Protein AF-A0A0J7ZEQ0-F1 (afdb_monomer)

Secondary structure (DSSP, 8-state):
-HHHHHHHH---TTHHHHGGG-EEEEGGGPPTTPEEEEEEETTEEEEEEEEEE---EE--TT--SSSGGG---SS-EEEEEESSSSSSEEEEETT-EEEEE-GGGSPP-----

Foldseek 3Di:
DVPPLQVQLDPDPLVVVLVVQKDKDFQLPDDFQKWFFFWQDPVGTHGDSHIDTFDKDAQDCPDPQVVSVVDPDPAGKIFRDDCPPHVGTRIDHRGTMTIIRHRVRRDDPPPDD

Organism: Streptomyces viridochromogenes (NCBI:txid1938)

Structure (mmCIF, N/CA/C/O backbone):
data_AF-A0A0J7ZEQ0-F1
#
_entry.id   AF-A0A0J7ZEQ0-F1
#
loop_
_atom_site.group_PDB
_atom_site.id
_atom_site.type_symbol
_atom_site.label_atom_id
_atom_site.label_alt_id
_atom_site.label_comp_id
_atom_site.label_asym_id
_atom_site.label_entity_id
_atom_site.label_seq_id
_atom_site.pdbx_PDB_ins_code
_atom_site.Cartn_x
_atom_site.Cartn_y
_atom_site.Cartn_z
_atom_site.occupancy
_atom_site.B_iso_or_equiv
_atom_site.auth_seq_id
_atom_site.auth_comp_id
_atom_site.auth_asym_id
_atom_site.auth_atom_id
_atom_site.pdbx_PDB_model_num
ATOM 1 N N . MET A 1 1 ? -2.433 0.508 22.104 1.00 53.00 1 MET A N 1
ATOM 2 C CA . MET A 1 1 ? -1.232 0.149 21.316 1.00 53.00 1 MET A CA 1
ATOM 3 C C . MET A 1 1 ? -1.429 0.386 19.819 1.00 53.00 1 MET A C 1
ATOM 5 O O . MET A 1 1 ? -0.561 1.033 19.258 1.00 53.00 1 MET A O 1
ATOM 9 N N . LEU A 1 2 ? -2.545 -0.028 19.186 1.00 54.75 2 LEU A N 1
ATOM 10 C CA . LEU A 1 2 ? -2.885 0.426 17.817 1.00 54.75 2 LEU A CA 1
ATOM 11 C C . LEU A 1 2 ? -3.109 1.949 17.742 1.00 54.75 2 LEU A C 1
ATOM 13 O O . LEU A 1 2 ? -2.632 2.598 16.819 1.00 54.75 2 LEU A O 1
ATOM 17 N N . ASP A 1 3 ? -3.804 2.517 18.730 1.00 57.28 3 ASP A N 1
ATOM 18 C CA . ASP A 1 3 ? -4.260 3.913 18.666 1.00 57.28 3 ASP A CA 1
ATOM 19 C C . ASP A 1 3 ? -3.133 4.948 18.808 1.00 57.28 3 ASP A C 1
ATOM 21 O O . ASP A 1 3 ? -3.228 6.036 18.253 1.00 57.28 3 ASP A O 1
ATOM 25 N N . GLU A 1 4 ? -2.051 4.629 19.524 1.00 57.75 4 GLU A N 1
ATOM 26 C CA . GLU A 1 4 ? -1.005 5.611 19.852 1.00 57.75 4 GLU A CA 1
ATOM 27 C C . GLU A 1 4 ? -0.045 5.875 18.685 1.00 57.75 4 GLU A C 1
ATOM 29 O O . GLU A 1 4 ? 0.237 7.034 18.391 1.00 57.75 4 GLU A O 1
ATOM 34 N N . GLN A 1 5 ? 0.427 4.837 17.980 1.00 56.50 5 GLN A N 1
ATOM 35 C CA . GLN A 1 5 ? 1.317 5.031 16.823 1.00 56.50 5 GLN A CA 1
ATOM 36 C C . GLN A 1 5 ? 0.578 5.649 15.631 1.00 56.50 5 GLN A C 1
ATOM 38 O O . GLN A 1 5 ? 1.125 6.509 14.944 1.00 56.50 5 GLN A O 1
ATOM 43 N N . LEU A 1 6 ? -0.690 5.281 15.423 1.00 59.16 6 LEU A N 1
ATOM 44 C CA . LEU A 1 6 ? -1.497 5.855 14.350 1.00 59.16 6 LEU A CA 1
ATOM 45 C C . LEU A 1 6 ? -1.893 7.315 14.624 1.00 59.16 6 LEU A C 1
ATOM 47 O O . LEU A 1 6 ? -1.935 8.122 13.697 1.00 59.16 6 LEU A O 1
ATOM 51 N N . ALA A 1 7 ? -2.148 7.674 15.887 1.00 54.78 7 ALA A N 1
ATOM 52 C CA . ALA A 1 7 ? -2.421 9.056 16.287 1.00 54.78 7 ALA A CA 1
ATOM 53 C C . ALA A 1 7 ? -1.174 9.956 16.232 1.00 54.78 7 ALA A C 1
ATOM 55 O O . ALA A 1 7 ? -1.300 11.152 15.989 1.00 54.78 7 ALA A O 1
ATOM 56 N N . LEU A 1 8 ? 0.028 9.403 16.432 1.00 55.19 8 LEU A N 1
ATOM 57 C CA . LEU A 1 8 ? 1.290 10.136 16.261 1.00 55.19 8 LEU A CA 1
ATOM 58 C C . LEU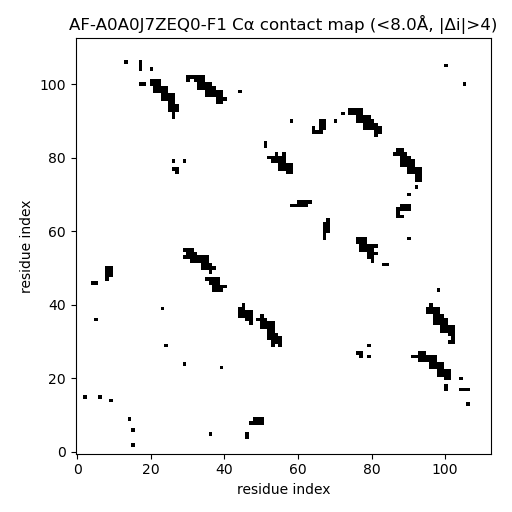 A 1 8 ? 1.609 10.413 14.785 1.00 55.19 8 LEU A C 1
ATOM 60 O O . LEU A 1 8 ? 2.142 11.474 14.464 1.00 55.19 8 LEU A O 1
ATOM 64 N N . ASN A 1 9 ? 1.254 9.480 13.900 1.00 54.50 9 ASN A N 1
ATOM 65 C CA . ASN A 1 9 ? 1.590 9.523 12.474 1.00 54.50 9 ASN A CA 1
ATOM 66 C C . ASN A 1 9 ? 0.479 10.110 11.586 1.00 54.50 9 ASN A C 1
ATOM 68 O O . ASN A 1 9 ? 0.633 10.198 10.371 1.00 54.50 9 ASN A O 1
ATOM 72 N N . SER A 1 10 ? -0.657 10.526 12.153 1.00 55.38 10 SER A N 1
ATOM 73 C CA . SER A 1 10 ? -1.741 11.125 11.374 1.00 55.38 10 SER A CA 1
ATOM 74 C C . SER A 1 10 ? -2.262 12.411 12.006 1.00 55.38 10 SER A C 1
ATOM 76 O O . SER A 1 10 ? -2.690 12.451 13.155 1.00 55.38 10 SER A O 1
ATOM 78 N N . ALA A 1 11 ? -2.267 13.482 11.215 1.00 58.44 11 ALA A N 1
ATOM 79 C CA . ALA A 1 11 ? -2.982 14.712 11.546 1.00 58.44 11 ALA A CA 1
ATOM 80 C C . ALA A 1 11 ? -4.465 14.656 11.119 1.00 58.44 11 ALA A C 1
ATOM 82 O O . ALA A 1 11 ? -5.158 15.667 11.218 1.00 58.44 11 ALA A O 1
ATOM 83 N N . ASP A 1 12 ? -4.952 13.514 10.604 1.00 62.84 12 ASP A N 1
ATOM 84 C CA . ASP A 1 12 ? -6.326 13.380 10.106 1.00 62.84 12 ASP A CA 1
ATOM 85 C C . ASP A 1 12 ? -7.277 12.958 11.243 1.00 62.84 12 ASP A C 1
ATOM 87 O O . ASP A 1 12 ? -7.268 11.792 11.654 1.00 62.84 12 ASP A O 1
ATOM 91 N N . PRO A 1 13 ? -8.147 13.860 11.736 1.00 62.66 13 PRO A N 1
ATOM 92 C CA . PRO A 1 13 ? -9.093 13.545 12.806 1.00 62.66 13 PRO A CA 1
ATOM 93 C C . PRO A 1 13 ? -10.107 12.458 12.415 1.00 62.66 13 PRO A C 1
ATOM 95 O O . PRO A 1 13 ? -10.725 11.853 13.290 1.00 62.66 13 PRO A O 1
ATOM 98 N N . ASN A 1 14 ? -10.271 12.162 11.121 1.00 65.38 14 ASN A N 1
ATOM 99 C CA . ASN A 1 14 ? -11.171 11.110 10.651 1.00 65.38 14 ASN A CA 1
ATOM 100 C C . ASN A 1 14 ? -10.559 9.711 10.753 1.00 65.38 14 ASN A C 1
ATOM 102 O O . ASN A 1 14 ? -11.283 8.722 10.622 1.00 65.38 14 ASN A O 1
ATOM 106 N N . LEU A 1 15 ? -9.251 9.594 11.003 1.00 70.56 15 LEU A N 1
ATOM 107 C CA . LEU A 1 15 ? -8.603 8.289 11.068 1.00 70.56 15 LEU A CA 1
ATOM 108 C C . LEU A 1 15 ? -9.103 7.461 12.256 1.00 70.56 15 LEU A C 1
ATOM 110 O O . LEU A 1 15 ? -9.381 6.273 12.106 1.00 70.56 15 LEU A O 1
ATOM 114 N N . ALA A 1 16 ? -9.314 8.102 13.408 1.00 71.62 16 ALA A N 1
ATOM 115 C CA . ALA A 1 16 ? -9.869 7.452 14.593 1.00 71.62 16 ALA A CA 1
ATOM 116 C C . ALA A 1 16 ? -11.279 6.878 14.352 1.00 71.62 16 ALA A C 1
ATOM 118 O O . ALA A 1 16 ? -11.620 5.826 14.887 1.00 71.62 16 ALA A O 1
ATOM 119 N N . LEU A 1 17 ? -12.088 7.536 13.512 1.00 71.25 17 LEU A N 1
ATOM 120 C CA . LEU A 1 17 ? -13.426 7.066 13.131 1.00 71.25 17 LEU A CA 1
ATOM 121 C C . LEU A 1 17 ? -13.381 5.923 12.107 1.00 71.25 17 LEU A C 1
ATOM 123 O O . LEU A 1 17 ? -14.268 5.075 12.087 1.00 71.25 17 LEU A O 1
ATOM 127 N N . ALA A 1 18 ? -12.352 5.901 11.264 1.00 75.44 18 ALA A N 1
ATOM 128 C CA . ALA A 1 18 ? -12.150 4.910 10.213 1.00 75.44 18 ALA A CA 1
ATOM 129 C C . ALA A 1 18 ? -11.527 3.598 10.743 1.00 75.44 18 ALA A C 1
ATOM 131 O O . ALA A 1 18 ? -11.778 2.518 10.206 1.00 75.44 18 ALA A O 1
ATOM 132 N N . LEU A 1 19 ? -10.749 3.680 11.825 1.00 80.12 19 LEU A N 1
ATOM 133 C CA . LEU A 1 19 ? -10.002 2.576 12.435 1.00 80.12 19 LEU A CA 1
ATOM 134 C C . LEU A 1 19 ? -10.820 1.316 12.787 1.00 80.12 19 LEU A C 1
ATOM 136 O O . LEU A 1 19 ? -10.345 0.217 12.503 1.00 80.12 19 LEU A O 1
ATOM 140 N N . PRO A 1 20 ? -12.044 1.405 13.343 1.00 86.44 20 PRO A N 1
ATOM 141 C CA . PRO A 1 20 ? -12.875 0.226 13.614 1.00 86.44 20 PRO A CA 1
ATOM 142 C C . PRO A 1 20 ? -13.251 -0.580 12.363 1.00 86.44 20 PRO A C 1
ATOM 144 O O . PRO A 1 20 ? -13.709 -1.718 12.466 1.00 86.44 20 PRO A O 1
ATOM 147 N N . HIS A 1 21 ? -13.090 0.006 11.176 1.00 88.25 21 HIS A N 1
ATOM 148 C CA . HIS A 1 21 ? -13.322 -0.651 9.895 1.00 88.25 21 HIS A CA 1
ATOM 149 C C . HIS A 1 21 ? -12.042 -1.199 9.260 1.00 88.25 21 HIS A C 1
ATOM 151 O O . HIS A 1 21 ? -12.121 -1.772 8.168 1.00 88.25 21 HIS A O 1
ATOM 157 N N . ALA A 1 22 ? -10.895 -1.046 9.930 1.00 92.00 22 ALA A N 1
ATOM 158 C CA . ALA A 1 22 ? -9.624 -1.536 9.439 1.00 92.00 22 ALA A CA 1
ATOM 159 C C . ALA A 1 22 ? -9.624 -3.065 9.313 1.00 92.00 22 ALA A C 1
ATOM 161 O O . ALA A 1 22 ? -10.186 -3.790 10.139 1.00 92.00 22 ALA A O 1
ATOM 162 N N . ARG A 1 23 ? -8.979 -3.565 8.261 1.00 94.69 23 ARG A N 1
ATOM 163 C CA . ARG A 1 23 ? -8.800 -4.995 8.004 1.00 94.69 23 ARG A CA 1
ATOM 164 C C . ARG A 1 23 ? -7.480 -5.245 7.297 1.00 94.69 23 ARG A C 1
ATOM 166 O O . ARG A 1 23 ? -6.953 -4.361 6.631 1.00 94.69 23 ARG A O 1
ATOM 173 N N . VAL A 1 24 ? -6.987 -6.471 7.402 1.00 96.56 24 VAL A N 1
ATOM 174 C CA . VAL A 1 24 ? -5.856 -6.927 6.591 1.00 96.56 24 VAL A CA 1
ATOM 175 C C . VAL A 1 24 ? -6.372 -7.369 5.222 1.00 96.56 24 VAL A C 1
ATOM 177 O O . VAL A 1 24 ? -7.362 -8.099 5.148 1.00 96.56 24 VAL A O 1
ATOM 180 N N . ALA A 1 25 ? -5.706 -6.935 4.158 1.00 97.38 25 ALA A N 1
ATOM 181 C CA . ALA A 1 25 ? -5.945 -7.352 2.779 1.00 97.38 25 ALA A CA 1
ATOM 182 C C . ALA A 1 25 ? -4.615 -7.713 2.103 1.00 97.38 25 ALA A C 1
ATOM 184 O O . ALA A 1 25 ? -3.557 -7.278 2.561 1.00 97.38 25 ALA A O 1
ATOM 185 N N . ARG A 1 26 ? -4.660 -8.520 1.036 1.00 97.31 26 ARG A N 1
ATOM 186 C CA . ARG A 1 26 ? -3.501 -8.677 0.147 1.00 97.31 26 ARG A CA 1
ATOM 187 C C . ARG A 1 26 ? -3.369 -7.445 -0.738 1.00 97.31 26 ARG A C 1
ATOM 189 O O . ARG A 1 26 ? -4.389 -6.847 -1.073 1.00 97.31 26 ARG A O 1
ATOM 196 N N . ALA A 1 27 ? -2.156 -7.129 -1.177 1.00 97.12 27 ALA A N 1
ATOM 197 C CA . ALA A 1 27 ? -1.901 -6.020 -2.091 1.00 97.12 27 ALA A CA 1
ATOM 198 C C . ALA A 1 27 ? -2.752 -6.114 -3.370 1.00 97.12 27 ALA A C 1
ATOM 200 O O . ALA A 1 27 ? -3.341 -5.126 -3.793 1.00 97.12 27 ALA A O 1
ATOM 201 N N . SER A 1 28 ? -2.909 -7.318 -3.929 1.00 96.44 28 SER A N 1
ATOM 202 C CA . SER A 1 28 ? -3.762 -7.576 -5.104 1.00 96.44 28 SER A CA 1
ATOM 203 C C . SER A 1 28 ? -5.263 -7.344 -4.893 1.00 96.44 28 SER A C 1
ATOM 205 O O . SER A 1 28 ? -5.989 -7.168 -5.869 1.00 96.44 28 SER A O 1
ATOM 207 N N . ASP A 1 29 ? -5.744 -7.340 -3.646 1.00 97.12 29 ASP A N 1
ATOM 208 C CA . ASP A 1 29 ? -7.160 -7.127 -3.328 1.00 97.12 29 ASP A CA 1
ATOM 209 C C . ASP A 1 29 ? -7.471 -5.659 -2.968 1.00 97.12 29 ASP A C 1
ATOM 211 O O . ASP A 1 29 ? -8.621 -5.338 -2.650 1.00 97.12 29 ASP A O 1
ATOM 215 N N . ILE A 1 30 ? -6.463 -4.779 -2.955 1.00 97.19 30 ILE A N 1
ATOM 216 C CA . ILE A 1 30 ? -6.635 -3.362 -2.623 1.00 97.19 30 ILE A CA 1
ATOM 217 C C . ILE A 1 30 ? -7.352 -2.656 -3.766 1.00 97.19 30 ILE A C 1
ATOM 219 O O . ILE A 1 30 ? -6.976 -2.779 -4.932 1.00 97.19 30 ILE A O 1
ATOM 223 N N . ALA A 1 31 ? -8.393 -1.906 -3.416 1.00 96.06 31 ALA A N 1
ATOM 224 C CA . ALA A 1 31 ? -9.169 -1.128 -4.364 1.00 96.06 31 ALA A CA 1
ATOM 225 C C . ALA A 1 31 ? -8.745 0.345 -4.362 1.00 96.06 31 ALA A C 1
ATOM 227 O O . ALA A 1 31 ? -8.218 0.866 -3.377 1.00 96.06 31 ALA A O 1
ATOM 228 N N . ASP A 1 32 ? -9.042 1.028 -5.468 1.00 95.12 32 ASP A N 1
ATOM 229 C CA . ASP A 1 32 ? -8.966 2.486 -5.544 1.00 95.12 32 ASP A CA 1
ATOM 230 C C . ASP A 1 32 ? -9.757 3.136 -4.394 1.00 95.12 32 ASP A C 1
ATOM 232 O O . ASP A 1 32 ? -10.894 2.749 -4.100 1.00 95.12 32 ASP A O 1
ATOM 236 N N . GLY A 1 33 ? -9.131 4.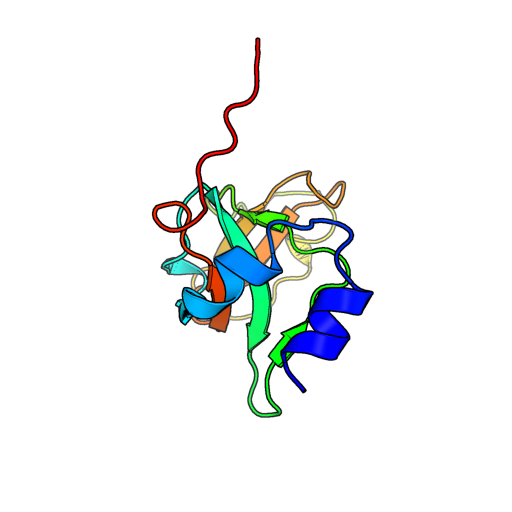098 -3.714 1.00 93.44 33 GLY A N 1
ATOM 237 C CA . GLY A 1 33 ? -9.720 4.813 -2.584 1.00 93.44 33 GLY A CA 1
ATOM 238 C C . GLY A 1 33 ? -9.522 4.161 -1.209 1.00 93.44 33 GLY A C 1
ATOM 239 O O . GLY A 1 33 ? -9.843 4.791 -0.192 1.00 93.44 33 GLY A O 1
ATOM 240 N N . ASP A 1 34 ? -9.018 2.924 -1.134 1.00 95.00 34 ASP A N 1
ATOM 241 C CA . ASP A 1 34 ? -8.696 2.290 0.148 1.00 95.00 34 ASP A CA 1
ATOM 242 C C . ASP A 1 34 ? -7.578 3.074 0.850 1.00 95.00 34 ASP A C 1
ATOM 244 O O . ASP A 1 34 ? -6.619 3.525 0.228 1.00 95.00 34 ASP A O 1
ATOM 248 N N . LEU A 1 35 ? -7.695 3.256 2.167 1.00 93.25 35 LEU A N 1
ATOM 249 C CA . LEU A 1 35 ? -6.681 3.957 2.954 1.00 93.25 35 LEU A CA 1
ATOM 250 C C . LEU A 1 35 ? -5.679 2.957 3.526 1.00 93.25 35 LEU A C 1
ATOM 252 O O . LEU A 1 35 ? -6.065 2.098 4.318 1.00 93.25 35 LEU A O 1
ATOM 256 N N . LEU A 1 36 ? -4.406 3.101 3.178 1.00 94.00 36 LEU A N 1
ATOM 257 C CA . LEU A 1 36 ? -3.311 2.244 3.620 1.00 94.00 36 LEU A CA 1
ATOM 258 C C . LEU A 1 36 ? -2.720 2.773 4.922 1.00 94.00 36 LEU A C 1
ATOM 260 O O . LEU A 1 36 ? -2.371 3.948 5.029 1.00 94.00 36 LEU A O 1
ATOM 264 N N . LEU A 1 37 ? -2.622 1.895 5.921 1.00 92.62 37 LEU A N 1
ATOM 265 C CA . LEU A 1 37 ? -2.169 2.246 7.267 1.00 92.62 37 LEU A CA 1
ATOM 266 C C . LEU A 1 37 ? -0.805 1.645 7.606 1.00 92.62 37 LEU A C 1
ATOM 268 O O . LEU A 1 37 ? -0.007 2.292 8.282 1.00 92.62 37 LEU A O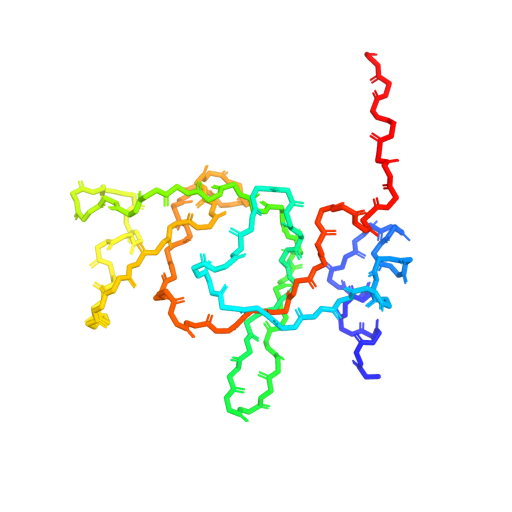 1
ATOM 272 N N . ALA A 1 38 ? -0.568 0.397 7.200 1.00 93.62 38 ALA A N 1
ATOM 273 C CA . ALA A 1 38 ? 0.624 -0.355 7.573 1.00 93.62 38 ALA A CA 1
ATOM 274 C C . ALA A 1 38 ? 0.884 -1.528 6.630 1.00 93.62 38 ALA A C 1
ATOM 276 O O . ALA A 1 38 ? -0.065 -2.128 6.116 1.00 93.62 38 ALA A O 1
ATOM 277 N N . ALA A 1 39 ? 2.146 -1.929 6.525 1.00 95.44 39 ALA A N 1
ATOM 278 C CA . ALA A 1 39 ? 2.529 -3.264 6.079 1.00 95.44 39 ALA A CA 1
ATOM 279 C C . ALA A 1 39 ? 2.332 -4.271 7.219 1.00 95.44 39 ALA A C 1
ATOM 281 O O . ALA A 1 39 ? 2.497 -3.924 8.386 1.00 95.44 39 ALA A O 1
ATOM 282 N N . VAL A 1 40 ? 1.975 -5.519 6.916 1.00 96.00 40 VAL A N 1
ATOM 283 C CA . VAL A 1 40 ? 1.760 -6.569 7.924 1.00 96.00 40 VAL A CA 1
ATOM 284 C C . VAL A 1 40 ? 2.669 -7.758 7.632 1.00 96.00 40 VAL A C 1
ATOM 286 O O . VAL A 1 40 ? 2.430 -8.517 6.694 1.00 96.00 40 VAL A O 1
ATOM 289 N N . GLY A 1 41 ? 3.689 -7.930 8.471 1.00 91.62 41 GLY A N 1
ATOM 290 C CA . GLY A 1 41 ? 4.640 -9.041 8.427 1.00 91.62 41 GLY A CA 1
ATOM 291 C C . GLY A 1 41 ? 4.459 -10.035 9.578 1.00 91.62 41 GLY A C 1
ATOM 292 O O . GLY A 1 41 ? 3.491 -9.972 10.338 1.00 91.62 41 GLY A O 1
ATOM 293 N N . GLU A 1 42 ? 5.412 -10.961 9.718 1.00 89.31 42 GLU A N 1
ATOM 294 C CA . GLU A 1 42 ? 5.412 -11.974 10.789 1.00 89.31 42 GLU A CA 1
ATOM 295 C C . GLU A 1 42 ? 5.516 -11.351 12.190 1.00 89.31 42 GLU A C 1
ATOM 297 O O . GLU A 1 42 ? 4.854 -11.809 13.122 1.00 89.31 42 GLU A O 1
ATOM 302 N N . ASP A 1 43 ? 6.282 -10.264 12.315 1.00 89.50 43 ASP A N 1
ATOM 303 C CA . ASP A 1 43 ? 6.514 -9.546 13.574 1.00 89.50 43 ASP A CA 1
ATOM 304 C C . ASP A 1 43 ? 5.387 -8.558 13.938 1.00 89.50 43 ASP A C 1
ATOM 306 O O . ASP A 1 43 ? 5.422 -7.924 14.994 1.00 89.50 43 ASP A O 1
ATOM 310 N N . GLY A 1 44 ? 4.364 -8.434 13.084 1.00 88.31 44 GLY A N 1
ATOM 311 C CA . GLY A 1 44 ? 3.227 -7.534 13.274 1.00 88.31 44 GLY A CA 1
ATOM 312 C C . GLY A 1 44 ? 3.112 -6.455 12.196 1.00 88.31 44 GLY A C 1
ATOM 313 O O . GLY A 1 44 ? 3.555 -6.634 11.063 1.00 88.31 44 GLY A O 1
ATOM 314 N N . ALA A 1 45 ? 2.441 -5.353 12.542 1.00 91.19 45 ALA A N 1
ATOM 315 C CA . ALA A 1 45 ? 2.178 -4.248 11.623 1.00 91.19 45 ALA A CA 1
ATOM 316 C C . ALA A 1 45 ? 3.270 -3.170 11.717 1.00 91.19 45 ALA A C 1
ATOM 318 O O . ALA A 1 45 ? 3.535 -2.668 12.810 1.00 91.19 45 ALA A O 1
ATOM 319 N N . ASP A 1 46 ? 3.851 -2.801 10.575 1.00 91.25 46 ASP A N 1
ATOM 320 C CA . ASP A 1 46 ? 4.767 -1.669 10.416 1.00 91.25 46 ASP A CA 1
ATOM 321 C C . ASP A 1 46 ? 4.005 -0.481 9.819 1.00 91.25 46 ASP A C 1
ATOM 323 O O . ASP A 1 46 ? 3.622 -0.480 8.644 1.00 91.25 46 ASP A O 1
ATOM 327 N N . TYR A 1 47 ? 3.688 0.491 10.672 1.00 87.94 47 TYR A N 1
ATOM 328 C CA . TYR A 1 47 ? 2.814 1.606 10.327 1.00 87.94 47 TYR A CA 1
ATOM 329 C C . TYR A 1 47 ? 3.522 2.634 9.456 1.00 87.94 47 TYR A C 1
ATOM 331 O O . TYR A 1 47 ? 4.605 3.118 9.784 1.00 87.94 47 TYR A O 1
ATOM 339 N N . PHE A 1 48 ? 2.850 3.055 8.388 1.00 87.56 48 PHE A N 1
ATOM 340 C CA . PHE A 1 48 ? 3.362 4.123 7.547 1.00 87.56 48 PHE A CA 1
ATOM 341 C C . PHE A 1 48 ? 3.384 5.447 8.318 1.00 87.56 48 PHE A C 1
ATOM 343 O O . PHE A 1 48 ? 2.459 5.779 9.063 1.00 87.56 48 PHE A O 1
ATOM 350 N N . ASN A 1 49 ? 4.441 6.233 8.099 1.00 81.88 49 ASN A N 1
ATOM 351 C CA . ASN A 1 49 ? 4.590 7.560 8.708 1.00 81.88 49 ASN A CA 1
ATOM 352 C C . ASN A 1 49 ? 3.466 8.523 8.306 1.00 81.88 49 ASN A C 1
ATOM 354 O O . ASN A 1 49 ? 3.179 9.463 9.038 1.00 81.88 49 ASN A O 1
ATOM 358 N N . ALA A 1 50 ? 2.863 8.301 7.140 1.00 83.25 50 ALA A N 1
ATOM 359 C CA . ALA A 1 50 ? 1.674 8.993 6.680 1.00 83.25 50 ALA A CA 1
ATOM 360 C C . ALA A 1 50 ? 0.764 7.967 5.990 1.00 83.25 50 ALA A C 1
ATOM 362 O O . ALA A 1 50 ? 1.159 7.420 4.958 1.00 83.25 50 ALA A O 1
ATOM 363 N N . PRO A 1 51 ? -0.430 7.685 6.537 1.00 87.69 51 PRO A N 1
ATOM 364 C CA . PRO A 1 51 ? -1.440 6.916 5.825 1.00 87.69 51 PRO A CA 1
ATOM 365 C C . PRO A 1 51 ? -1.801 7.589 4.499 1.00 87.69 51 PRO A C 1
ATOM 367 O O . PRO A 1 51 ? -1.959 8.811 4.452 1.00 87.69 51 PRO A O 1
ATOM 370 N N . TYR A 1 52 ? -1.976 6.806 3.440 1.00 89.88 52 TYR A N 1
ATOM 371 C CA . TYR A 1 52 ? -2.239 7.325 2.096 1.00 89.88 52 TYR A CA 1
ATOM 372 C C . TYR A 1 52 ? -3.339 6.535 1.399 1.00 89.88 52 TYR A C 1
ATOM 374 O O . TYR A 1 52 ? -3.669 5.414 1.782 1.00 89.88 52 TYR A O 1
ATOM 382 N N . THR A 1 53 ? -3.964 7.169 0.413 1.00 92.38 53 THR A N 1
ATOM 383 C CA . THR A 1 53 ? -5.051 6.558 -0.354 1.00 92.38 53 THR A CA 1
ATOM 384 C C . THR A 1 53 ? -4.451 5.801 -1.530 1.00 92.38 53 THR A C 1
ATOM 386 O O . THR A 1 53 ? -3.607 6.347 -2.236 1.00 92.38 53 THR A O 1
ATOM 389 N N . ALA A 1 54 ? -4.857 4.550 -1.723 1.00 95.38 54 ALA A N 1
ATOM 390 C CA . ALA A 1 54 ? -4.410 3.761 -2.857 1.00 95.38 54 ALA A CA 1
ATOM 391 C C . ALA A 1 54 ? -5.094 4.199 -4.150 1.00 95.38 54 ALA A C 1
ATOM 393 O O . ALA A 1 54 ? -6.304 4.433 -4.189 1.00 95.38 54 ALA A O 1
ATOM 394 N N . HIS A 1 55 ? -4.298 4.190 -5.211 1.00 95.69 55 HIS A N 1
ATOM 395 C CA . HIS A 1 55 ? -4.708 4.313 -6.601 1.00 95.69 55 HIS A CA 1
ATOM 396 C C . HIS A 1 55 ? -4.002 3.200 -7.390 1.00 95.69 55 HIS A C 1
ATOM 398 O O . HIS A 1 55 ? -2.948 3.444 -7.982 1.00 95.69 55 HIS A O 1
ATOM 404 N N . PRO A 1 56 ? -4.510 1.949 -7.321 1.00 95.38 56 PRO A N 1
ATOM 405 C CA . PRO A 1 56 ? -3.797 0.801 -7.856 1.00 95.38 56 PRO A CA 1
ATOM 406 C C . PRO A 1 56 ? -3.647 0.840 -9.379 1.00 95.38 56 PRO A C 1
ATOM 408 O O . PRO A 1 56 ? -4.615 1.042 -10.114 1.00 95.38 56 PRO A O 1
ATOM 411 N N . GLU A 1 57 ? -2.442 0.551 -9.857 1.00 93.38 57 GLU A N 1
ATOM 412 C CA . GLU A 1 57 ? -2.083 0.472 -11.270 1.00 93.38 57 GLU A CA 1
ATOM 413 C C . GLU A 1 57 ? -1.310 -0.829 -11.566 1.00 93.38 57 GLU A C 1
ATOM 415 O O . GLU A 1 57 ? -0.614 -1.369 -10.694 1.00 93.38 57 GLU A O 1
ATOM 420 N N . PRO A 1 58 ? -1.381 -1.354 -12.805 1.00 91.50 58 PRO A N 1
ATOM 421 C CA . PRO A 1 58 ? -0.546 -2.476 -13.213 1.00 91.50 58 PRO A CA 1
ATOM 422 C C . PRO A 1 58 ? 0.945 -2.143 -13.099 1.00 91.50 58 PRO A C 1
ATOM 424 O O . PRO A 1 58 ? 1.399 -1.084 -13.538 1.00 91.50 58 PRO A O 1
ATOM 427 N N . PHE A 1 59 ? 1.733 -3.083 -12.583 1.00 92.81 59 PHE A N 1
ATOM 428 C CA . PHE A 1 59 ? 3.181 -2.928 -12.532 1.00 92.81 59 PHE A CA 1
ATOM 429 C C . PHE A 1 59 ? 3.802 -2.922 -13.935 1.00 92.81 59 PHE A C 1
ATOM 431 O O . PHE A 1 59 ? 3.577 -3.825 -14.744 1.00 92.81 59 PHE A O 1
ATOM 438 N N . ASN A 1 60 ? 4.639 -1.918 -14.207 1.00 90.25 60 ASN A N 1
ATOM 439 C CA . ASN A 1 60 ? 5.444 -1.842 -15.420 1.00 90.25 60 ASN A CA 1
ATOM 440 C C . ASN A 1 60 ? 6.929 -2.080 -15.083 1.00 90.25 60 ASN A C 1
ATOM 442 O O . ASN A 1 60 ? 7.569 -1.181 -14.529 1.00 90.25 60 ASN A O 1
ATOM 446 N N . PRO A 1 61 ? 7.516 -3.230 -15.465 1.00 86.31 61 PRO A N 1
ATOM 447 C CA . PRO A 1 61 ? 8.919 -3.533 -15.178 1.00 86.31 61 PRO A CA 1
ATOM 448 C C . PRO A 1 61 ? 9.907 -2.634 -15.937 1.00 86.31 61 PRO A C 1
ATOM 450 O O . PRO A 1 61 ? 11.081 -2.584 -15.585 1.00 86.31 61 PRO A O 1
ATOM 453 N N . SER A 1 62 ? 9.460 -1.919 -16.974 1.00 90.00 62 SER A N 1
ATOM 454 C CA . SER A 1 62 ? 10.265 -0.925 -17.697 1.00 90.00 62 SER A CA 1
ATOM 455 C C . SER A 1 62 ? 10.144 0.489 -17.114 1.00 90.00 62 SER A C 1
ATOM 457 O O . SER A 1 62 ? 10.649 1.433 -17.713 1.00 90.00 62 SER A O 1
ATOM 459 N N . CYS A 1 63 ? 9.457 0.667 -15.982 1.00 90.31 63 CYS A N 1
ATOM 460 C CA . CYS A 1 63 ? 9.365 1.959 -15.310 1.00 90.31 63 CYS A CA 1
ATOM 461 C C . CYS A 1 63 ? 10.719 2.372 -14.707 1.00 90.31 63 CYS A C 1
ATOM 463 O O . CYS A 1 63 ? 11.332 1.626 -13.944 1.00 90.31 63 CYS A O 1
ATOM 465 N N . GLU A 1 64 ? 11.153 3.597 -15.002 1.00 90.81 64 GLU A N 1
ATOM 466 C CA . GLU A 1 64 ? 12.448 4.146 -14.578 1.00 90.81 64 GLU A CA 1
ATOM 467 C C . GLU A 1 64 ? 12.339 5.063 -13.346 1.00 90.81 64 GLU A C 1
ATOM 469 O O . GLU A 1 64 ? 13.226 5.871 -13.087 1.00 90.81 64 GLU A O 1
ATOM 474 N N . CYS A 1 65 ? 11.271 4.939 -12.545 1.00 90.81 65 CYS A N 1
ATOM 475 C CA . CYS A 1 65 ? 11.066 5.769 -11.347 1.00 90.81 65 CYS A CA 1
ATOM 476 C C . CYS A 1 65 ? 12.100 5.528 -10.227 1.00 90.81 65 CYS A C 1
ATOM 478 O O . CYS A 1 65 ? 12.086 6.223 -9.215 1.00 90.81 65 CYS A O 1
ATOM 480 N N . GLY A 1 66 ? 12.977 4.530 -10.383 1.00 88.81 66 GLY A N 1
ATOM 481 C CA . GLY A 1 66 ? 14.016 4.165 -9.417 1.00 88.81 66 GLY A CA 1
ATOM 482 C C . GLY A 1 66 ? 13.576 3.178 -8.331 1.00 88.81 66 GLY A C 1
ATOM 483 O O . GLY A 1 66 ? 14.439 2.658 -7.632 1.00 88.81 66 GLY A O 1
ATOM 484 N N . VAL A 1 67 ? 12.274 2.880 -8.211 1.00 90.19 67 VAL A N 1
ATOM 485 C CA . VAL A 1 67 ? 11.732 1.910 -7.235 1.00 90.19 67 VAL A CA 1
ATOM 486 C C . VAL A 1 67 ? 11.289 0.615 -7.909 1.00 90.19 67 VAL A C 1
ATOM 488 O O . VAL A 1 67 ? 11.639 -0.466 -7.445 1.00 90.19 67 VAL A O 1
ATOM 491 N N . CYS A 1 68 ? 10.592 0.695 -9.047 1.00 88.81 68 CYS A N 1
ATOM 492 C CA . CYS A 1 68 ? 10.129 -0.494 -9.772 1.00 88.81 68 CYS A CA 1
ATOM 493 C C . CYS A 1 68 ? 11.274 -1.442 -10.166 1.00 88.81 68 CYS A C 1
ATOM 495 O O . CYS A 1 68 ? 11.088 -2.655 -10.186 1.00 88.81 68 CYS A O 1
ATOM 497 N N . CYS A 1 69 ? 12.475 -0.912 -10.415 1.00 86.19 69 CYS A N 1
ATOM 498 C CA . CYS A 1 69 ? 13.663 -1.710 -10.720 1.00 86.19 69 CYS A CA 1
ATOM 499 C C . CYS A 1 69 ? 14.25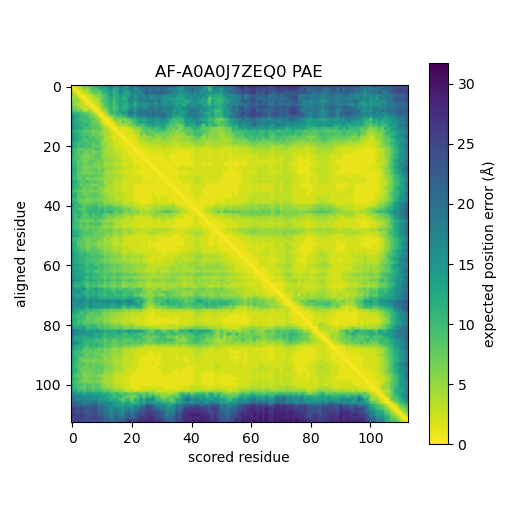5 -2.456 -9.508 1.00 86.19 69 CYS A C 1
ATOM 501 O O . CYS A 1 69 ? 15.102 -3.327 -9.695 1.00 86.19 69 CYS A O 1
ATOM 503 N N . LEU A 1 70 ? 13.834 -2.126 -8.281 1.00 86.12 70 LEU A N 1
ATOM 504 C CA . LEU A 1 70 ? 14.295 -2.768 -7.045 1.00 86.12 70 LEU A CA 1
ATOM 505 C C . LEU A 1 70 ? 13.482 -4.019 -6.690 1.00 86.12 70 LEU A C 1
ATOM 507 O O . LEU A 1 70 ? 13.900 -4.802 -5.834 1.00 86.12 70 LEU A O 1
ATOM 511 N N . ILE A 1 71 ? 12.335 -4.228 -7.341 1.00 88.19 71 ILE A N 1
ATOM 512 C CA . ILE A 1 71 ? 11.498 -5.400 -7.106 1.00 88.19 71 ILE A CA 1
ATOM 513 C C . ILE A 1 71 ? 12.175 -6.642 -7.684 1.00 88.19 71 ILE A C 1
ATOM 515 O O . ILE A 1 71 ? 12.332 -6.798 -8.893 1.00 88.19 71 ILE A O 1
ATOM 519 N N . THR A 1 72 ? 12.575 -7.536 -6.785 1.00 81.81 72 THR A N 1
ATOM 520 C CA . THR A 1 72 ? 13.242 -8.810 -7.106 1.00 81.81 72 THR A CA 1
ATOM 521 C C . THR A 1 72 ? 12.410 -10.029 -6.719 1.00 81.81 72 THR A C 1
ATOM 523 O O . THR A 1 72 ? 12.783 -11.157 -7.047 1.00 81.81 72 THR A O 1
ATOM 526 N N . ALA A 1 73 ? 11.287 -9.815 -6.026 1.00 76.31 73 ALA A N 1
ATOM 527 C CA . ALA A 1 73 ? 10.400 -10.882 -5.599 1.00 76.31 73 ALA A CA 1
ATOM 528 C C . ALA A 1 73 ? 9.786 -11.595 -6.819 1.00 76.31 73 ALA A C 1
ATOM 530 O O . ALA A 1 73 ? 9.335 -10.930 -7.756 1.00 76.31 73 ALA A O 1
ATOM 531 N N . PRO A 1 74 ? 9.760 -12.938 -6.837 1.00 75.75 74 PRO A N 1
ATOM 532 C CA . PRO A 1 74 ? 9.044 -13.672 -7.867 1.00 75.75 74 PRO A CA 1
ATOM 533 C C . PRO A 1 74 ? 7.533 -13.512 -7.663 1.00 75.75 74 PRO A C 1
ATOM 535 O O . PRO A 1 74 ? 7.050 -13.625 -6.540 1.00 75.75 74 PRO A O 1
ATOM 538 N N . GLY A 1 75 ? 6.784 -13.329 -8.750 1.00 84.75 75 GLY A N 1
ATOM 539 C CA . GLY A 1 75 ? 5.320 -13.291 -8.714 1.00 84.75 75 GLY A CA 1
ATOM 540 C C . GLY A 1 75 ? 4.727 -12.037 -9.343 1.00 84.75 75 GLY A C 1
ATOM 541 O O . GLY A 1 75 ? 5.425 -11.251 -9.984 1.00 84.75 75 GLY A O 1
ATOM 542 N N . GLU A 1 76 ? 3.412 -11.897 -9.200 1.00 92.88 76 GLU A N 1
ATOM 543 C CA . GLU A 1 76 ? 2.687 -10.700 -9.617 1.00 92.88 76 GLU A CA 1
ATOM 544 C C . GLU A 1 76 ? 3.012 -9.533 -8.678 1.00 92.88 76 GLU A C 1
ATOM 546 O O . GLU A 1 76 ? 3.204 -9.717 -7.475 1.00 92.88 76 GLU A O 1
ATOM 551 N N . VAL A 1 77 ? 3.087 -8.332 -9.243 1.00 95.00 77 VAL A N 1
ATOM 552 C CA . VAL A 1 77 ? 3.387 -7.090 -8.532 1.00 95.00 77 VAL A CA 1
ATOM 553 C C . VAL A 1 77 ? 2.318 -6.083 -8.921 1.00 95.00 77 VAL A C 1
ATOM 555 O O . VAL A 1 77 ? 1.948 -5.989 -10.093 1.00 95.00 77 VAL A O 1
ATOM 558 N N . VAL A 1 78 ? 1.842 -5.322 -7.947 1.00 95.12 78 VAL A N 1
ATOM 559 C CA . VAL A 1 78 ? 0.879 -4.236 -8.140 1.00 95.12 78 VAL A CA 1
ATOM 560 C C . VAL A 1 78 ? 1.500 -2.935 -7.664 1.00 95.12 78 VAL A C 1
ATOM 562 O O . VAL A 1 78 ? 2.247 -2.928 -6.691 1.00 95.12 78 VAL A O 1
ATOM 565 N N . VAL A 1 79 ? 1.227 -1.831 -8.348 1.00 95.94 79 VAL A N 1
ATOM 566 C CA . VAL A 1 79 ? 1.602 -0.501 -7.860 1.00 95.94 79 VAL A CA 1
ATOM 567 C C . VAL A 1 79 ? 0.396 0.045 -7.120 1.00 95.94 79 VAL A C 1
ATOM 569 O O . VAL A 1 79 ? -0.655 0.176 -7.728 1.00 95.94 79 VAL A O 1
ATOM 572 N N . LEU A 1 80 ? 0.509 0.318 -5.822 1.00 96.00 80 LEU A N 1
ATOM 573 C CA . LEU A 1 80 ? -0.629 0.766 -5.006 1.00 96.00 80 LEU A CA 1
ATOM 574 C C . LEU A 1 80 ? -0.809 2.283 -5.024 1.00 96.00 80 LEU A C 1
ATOM 576 O O . LEU A 1 80 ? -1.894 2.777 -4.729 1.00 96.00 80 LEU A O 1
ATOM 580 N N . SER A 1 81 ? 0.242 3.011 -5.390 1.00 93.69 81 SER A N 1
ATOM 581 C CA . SER A 1 81 ? 0.187 4.430 -5.713 1.00 93.69 81 SER A CA 1
ATOM 582 C C . SER A 1 81 ? 1.352 4.830 -6.619 1.00 93.69 81 SER A C 1
ATOM 584 O O . SER A 1 81 ? 2.415 4.200 -6.622 1.00 93.69 81 SER A O 1
ATOM 586 N N . ASN A 1 82 ? 1.162 5.900 -7.382 1.00 87.38 82 ASN A N 1
ATOM 587 C CA . ASN A 1 82 ? 2.157 6.475 -8.271 1.00 87.38 82 ASN A CA 1
ATOM 588 C C . ASN A 1 82 ? 2.164 8.001 -8.113 1.00 87.38 82 ASN A C 1
ATOM 590 O O . ASN A 1 82 ? 1.282 8.686 -8.623 1.00 87.38 82 ASN A O 1
ATOM 594 N N . GLY A 1 83 ? 3.156 8.541 -7.402 1.00 77.50 83 GLY A N 1
ATOM 595 C CA . GLY A 1 83 ? 3.321 9.992 -7.256 1.00 77.50 83 GLY A CA 1
ATOM 596 C C . GLY A 1 83 ? 2.776 10.613 -5.959 1.00 77.50 83 GLY A C 1
ATOM 597 O O . GLY A 1 83 ? 3.125 11.757 -5.672 1.00 77.50 83 GLY A O 1
ATOM 598 N N . ASP A 1 84 ? 1.993 9.884 -5.155 1.00 75.50 84 ASP A N 1
ATOM 599 C CA . ASP A 1 84 ? 1.517 10.336 -3.836 1.00 75.50 84 ASP A CA 1
ATOM 600 C C . ASP A 1 84 ? 1.594 9.199 -2.798 1.00 75.50 84 ASP A C 1
ATOM 602 O O . ASP A 1 84 ? 1.143 8.092 -3.084 1.00 75.50 84 ASP A O 1
ATOM 606 N N . PRO A 1 85 ? 2.171 9.399 -1.601 1.00 71.50 85 PRO A N 1
ATOM 607 C CA . PRO A 1 85 ? 2.791 10.625 -1.090 1.00 71.50 85 PRO A CA 1
ATOM 608 C C . PRO A 1 85 ? 4.233 10.852 -1.581 1.00 71.50 85 PRO A C 1
ATOM 610 O O . PRO A 1 85 ? 4.868 11.842 -1.211 1.00 71.50 85 PRO A O 1
ATOM 613 N N . TRP A 1 86 ? 4.787 9.943 -2.388 1.00 83.12 86 TRP A N 1
ATOM 614 C CA . TRP A 1 86 ? 6.163 10.018 -2.887 1.00 83.12 86 TRP A CA 1
ATOM 615 C C . TRP A 1 86 ? 6.209 10.331 -4.374 1.00 83.12 86 TRP A C 1
ATOM 617 O O . TRP A 1 86 ? 5.380 9.848 -5.128 1.00 83.12 86 TRP A O 1
ATOM 627 N N . ASN A 1 87 ? 7.269 10.998 -4.838 1.00 86.69 87 ASN A N 1
ATOM 628 C CA . ASN A 1 87 ? 7.536 11.165 -6.272 1.00 86.69 87 ASN A CA 1
ATOM 629 C C . ASN A 1 87 ? 8.126 9.884 -6.911 1.00 86.69 87 ASN A C 1
ATOM 631 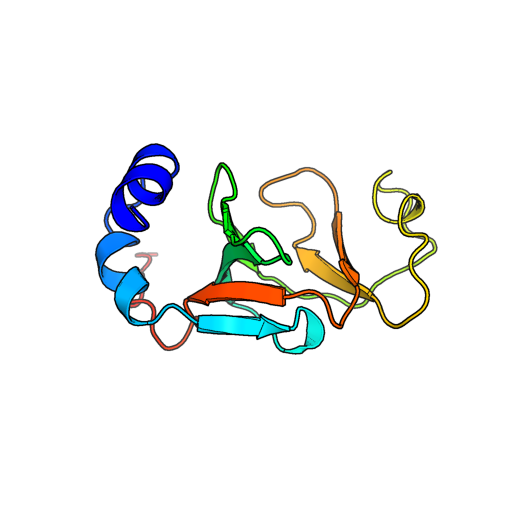O O . ASN A 1 87 ? 9.174 9.927 -7.557 1.00 86.69 87 ASN A O 1
ATOM 635 N N . ALA A 1 88 ? 7.505 8.736 -6.646 1.00 90.38 88 ALA A N 1
ATOM 636 C CA . ALA A 1 88 ? 7.866 7.423 -7.162 1.00 90.38 88 ALA A CA 1
ATOM 637 C C . ALA A 1 88 ? 6.653 6.478 -7.113 1.00 90.38 88 ALA A C 1
ATOM 639 O O . ALA A 1 88 ? 5.634 6.788 -6.494 1.00 90.38 88 ALA A O 1
ATOM 640 N N . CYS A 1 89 ? 6.778 5.318 -7.759 1.00 93.88 89 CYS A N 1
ATOM 641 C CA . CYS A 1 89 ? 5.804 4.242 -7.609 1.00 93.88 89 CYS A CA 1
ATOM 642 C C . CYS A 1 89 ? 5.968 3.550 -6.254 1.00 93.88 89 CYS A C 1
ATOM 644 O O . CYS A 1 89 ? 7.082 3.443 -5.737 1.00 93.88 89 CYS A O 1
ATOM 646 N N . ASP A 1 90 ? 4.868 2.991 -5.768 1.00 94.06 90 ASP A N 1
ATOM 647 C CA . ASP A 1 90 ? 4.795 2.136 -4.588 1.00 94.06 90 ASP A CA 1
ATOM 648 C C . ASP A 1 90 ? 4.436 0.691 -4.993 1.00 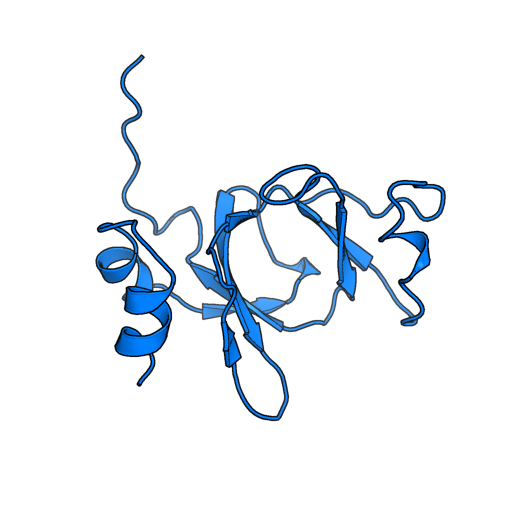94.06 90 ASP A C 1
ATOM 650 O O . ASP A 1 90 ? 3.266 0.300 -4.936 1.00 94.06 90 ASP A O 1
ATOM 654 N N . PRO A 1 91 ? 5.397 -0.086 -5.537 1.00 95.19 91 PRO A N 1
ATOM 655 C CA . PRO A 1 91 ? 5.161 -1.459 -5.960 1.00 95.19 91 PRO A CA 1
ATOM 656 C C . PRO A 1 91 ? 5.195 -2.445 -4.787 1.00 95.19 91 PRO A C 1
ATOM 658 O O . PRO A 1 91 ? 6.131 -2.449 -3.990 1.00 95.19 91 PRO A O 1
ATOM 661 N N . TRP A 1 92 ? 4.228 -3.358 -4.767 1.00 95.06 92 TRP A N 1
ATOM 662 C CA . TRP A 1 92 ? 4.094 -4.426 -3.781 1.00 95.06 92 TRP A CA 1
ATOM 663 C C . TRP A 1 92 ? 3.930 -5.785 -4.467 1.00 95.06 92 TRP A C 1
ATOM 665 O O . TRP A 1 92 ? 3.150 -5.895 -5.420 1.00 95.06 92 TRP A O 1
ATOM 675 N N . PRO A 1 93 ? 4.610 -6.844 -3.993 1.00 95.69 93 PRO A N 1
ATOM 676 C CA . PRO A 1 93 ? 4.230 -8.215 -4.313 1.00 95.6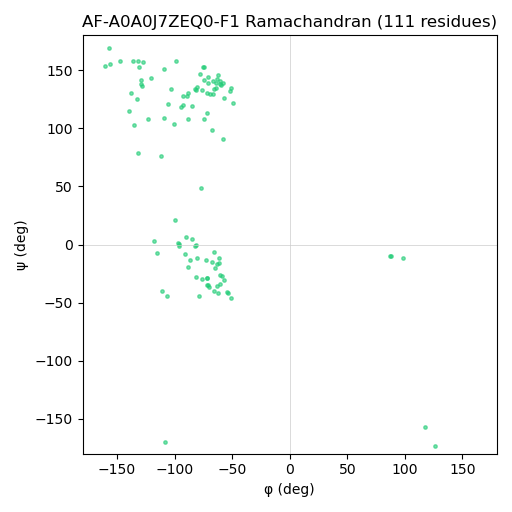9 93 PRO A CA 1
ATOM 677 C C . PRO A 1 93 ? 2.738 -8.445 -4.040 1.00 95.69 93 PRO A C 1
ATOM 679 O O . PRO A 1 93 ? 2.216 -8.059 -2.997 1.00 95.69 93 PRO A O 1
ATOM 682 N N . ALA A 1 94 ? 2.040 -9.095 -4.968 1.00 95.50 94 ALA A N 1
ATOM 683 C CA . ALA A 1 94 ? 0.584 -9.243 -4.943 1.00 95.50 94 ALA A CA 1
ATOM 684 C C . ALA A 1 94 ? 0.037 -9.946 -3.686 1.00 95.50 94 ALA A C 1
ATOM 686 O O . ALA A 1 94 ? -1.111 -9.702 -3.300 1.00 95.50 94 ALA A O 1
ATOM 687 N N . ASP A 1 95 ? 0.845 -10.807 -3.065 1.00 95.06 95 ASP A N 1
ATOM 688 C CA . ASP A 1 95 ? 0.496 -11.581 -1.870 1.00 95.06 95 ASP A CA 1
ATOM 689 C C . ASP A 1 95 ? 0.861 -10.886 -0.548 1.00 95.06 95 ASP A C 1
ATOM 691 O O . ASP A 1 95 ? 0.446 -11.359 0.519 1.00 95.06 95 ASP A O 1
ATOM 695 N N . ASP A 1 96 ? 1.593 -9.768 -0.599 1.00 95.69 96 ASP A N 1
ATOM 696 C CA . ASP A 1 96 ? 1.959 -9.012 0.597 1.00 95.69 96 ASP A CA 1
ATOM 697 C C . ASP A 1 96 ? 0.709 -8.478 1.295 1.00 95.69 96 ASP A C 1
ATOM 699 O O . ASP A 1 96 ? -0.305 -8.153 0.671 1.00 95.69 96 ASP A O 1
ATOM 703 N N . ARG A 1 97 ? 0.762 -8.424 2.628 1.00 97.69 97 ARG A N 1
ATOM 704 C CA . ARG A 1 97 ? -0.387 -8.080 3.466 1.00 97.69 97 ARG A CA 1
ATOM 705 C C . ARG A 1 97 ? -0.277 -6.656 3.971 1.00 97.69 97 ARG A C 1
ATOM 707 O O . ARG A 1 97 ? 0.747 -6.262 4.518 1.00 97.69 97 ARG A O 1
ATOM 714 N N . LEU A 1 98 ? -1.374 -5.921 3.863 1.00 97.69 98 LEU A N 1
ATOM 715 C CA . LEU A 1 98 ? -1.476 -4.525 4.270 1.00 97.69 98 LEU A CA 1
ATOM 716 C C . LEU A 1 98 ? -2.692 -4.338 5.175 1.00 97.69 98 LEU A C 1
ATOM 718 O O . LEU A 1 98 ? -3.746 -4.944 4.965 1.00 97.69 98 LEU A O 1
ATOM 722 N N . LEU A 1 99 ? -2.546 -3.498 6.196 1.00 95.75 99 LEU A N 1
ATOM 723 C CA . LEU A 1 99 ? -3.657 -3.024 7.009 1.00 95.75 99 LEU A CA 1
ATOM 724 C C . LEU A 1 99 ? -4.283 -1.822 6.304 1.00 95.75 99 LEU A C 1
ATOM 726 O O . LEU A 1 99 ? -3.624 -0.798 6.115 1.00 95.75 99 LEU A O 1
ATOM 730 N N . ILE A 1 100 ? -5.560 -1.941 5.953 1.00 95.56 100 ILE A N 1
ATOM 731 C CA . ILE A 1 100 ? -6.298 -0.918 5.212 1.00 95.56 100 ILE A CA 1
ATOM 732 C C . ILE A 1 100 ? -7.594 -0.536 5.917 1.00 95.56 100 ILE A C 1
ATOM 734 O O . ILE A 1 100 ? -8.173 -1.353 6.636 1.00 95.56 100 ILE A O 1
ATOM 738 N N . VAL A 1 101 ? -8.113 0.657 5.630 1.00 94.00 101 VAL A N 1
ATOM 739 C CA . VAL A 1 101 ? -9.538 0.968 5.792 1.00 94.00 101 VAL A CA 1
ATOM 740 C C . VAL A 1 101 ? -10.196 1.010 4.414 1.00 94.00 101 VAL A C 1
ATOM 742 O O . VAL A 1 101 ? -9.799 1.842 3.597 1.00 94.00 101 VAL A O 1
ATOM 745 N N . PRO A 1 102 ? -11.220 0.178 4.154 1.00 93.50 102 PRO A N 1
ATOM 746 C CA . PRO A 1 102 ? -11.896 0.179 2.863 1.00 93.50 102 PRO A CA 1
ATOM 747 C C . PRO A 1 102 ? -12.549 1.526 2.538 1.00 93.50 102 PRO A C 1
ATOM 749 O O . PRO A 1 102 ? -13.229 2.090 3.401 1.00 93.50 102 PRO A O 1
ATOM 752 N N . ALA A 1 103 ? -12.434 1.986 1.291 1.00 87.06 103 ALA A N 1
ATOM 753 C CA . ALA A 1 103 ? -12.982 3.264 0.819 1.00 87.06 103 ALA A CA 1
ATOM 754 C C . ALA A 1 103 ? -14.469 3.433 1.176 1.00 87.06 103 ALA A C 1
ATOM 756 O O . ALA A 1 103 ? -14.880 4.434 1.752 1.00 87.06 103 ALA A O 1
ATOM 757 N N . GLN A 1 104 ? -15.258 2.377 0.943 1.00 79.62 104 GLN A N 1
ATOM 758 C CA . GLN A 1 104 ? -16.709 2.299 1.189 1.00 79.62 104 GLN A CA 1
ATOM 759 C C . GLN A 1 104 ? -17.111 2.474 2.663 1.00 79.62 104 GLN A C 1
ATOM 761 O O . GLN A 1 104 ? -18.296 2.543 2.983 1.00 79.62 104 GLN A O 1
ATOM 766 N N . ARG A 1 105 ? -16.140 2.436 3.580 1.00 69.19 105 ARG A N 1
ATOM 767 C CA . ARG A 1 105 ? -16.347 2.536 5.028 1.00 69.19 105 ARG A CA 1
ATOM 768 C C . ARG A 1 105 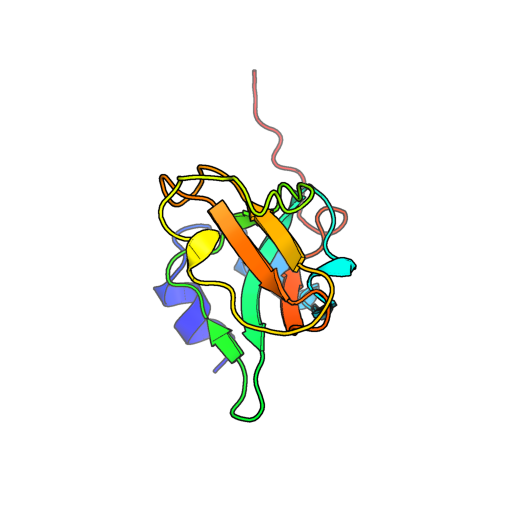? -15.670 3.758 5.634 1.00 69.19 105 ARG A C 1
ATOM 770 O O . ARG A 1 105 ? -15.712 3.921 6.852 1.00 69.19 105 ARG A O 1
ATOM 777 N N . ARG A 1 106 ? -15.049 4.610 4.816 1.00 62.41 106 ARG A N 1
ATOM 778 C CA . ARG A 1 106 ? -14.624 5.934 5.263 1.00 62.41 106 ARG A CA 1
ATOM 779 C C . ARG A 1 106 ? -15.845 6.855 5.206 1.00 62.41 106 ARG A C 1
ATOM 781 O O . ARG A 1 106 ? -16.565 6.810 4.213 1.00 62.41 106 ARG A O 1
ATOM 788 N N . PRO A 1 107 ? -16.121 7.655 6.250 1.00 55.72 107 PRO A N 1
ATOM 789 C CA . PRO A 1 107 ? -17.131 8.696 6.136 1.00 55.72 107 PRO A CA 1
ATOM 790 C C . PRO A 1 107 ? -16.742 9.607 4.969 1.00 55.72 107 PRO A C 1
ATOM 792 O O . PRO A 1 107 ? -15.596 10.062 4.910 1.00 55.72 107 PRO A O 1
ATOM 795 N N . ASP A 1 108 ? -17.672 9.800 4.030 1.00 52.09 108 ASP A N 1
ATOM 796 C CA . ASP A 1 108 ? -17.454 10.605 2.832 1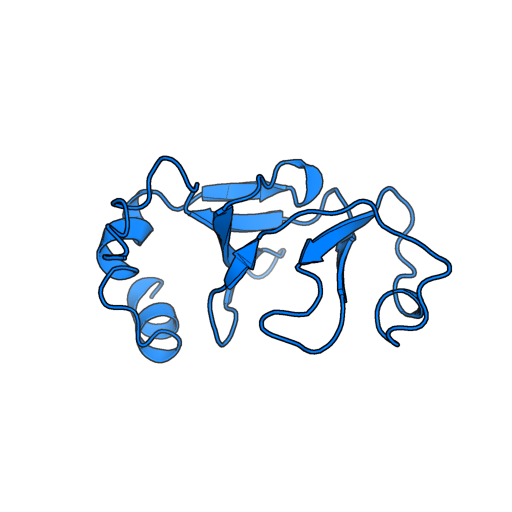.00 52.09 108 ASP A CA 1
ATOM 797 C C . ASP A 1 108 ? -16.850 11.952 3.230 1.00 52.09 108 ASP A C 1
ATOM 799 O O . ASP A 1 108 ? -17.441 12.727 3.990 1.00 52.09 108 ASP A O 1
ATOM 803 N N . ARG A 1 109 ? -15.670 12.259 2.685 1.00 50.44 109 ARG A N 1
ATOM 804 C CA . ARG A 1 109 ? -15.279 13.655 2.558 1.00 50.44 109 ARG A CA 1
ATOM 805 C C . ARG A 1 109 ? -16.234 14.245 1.525 1.00 50.44 109 ARG A C 1
ATOM 807 O O . ARG A 1 109 ? -16.017 14.094 0.327 1.00 50.44 109 ARG A O 1
ATOM 814 N N . HIS A 1 110 ? -17.284 14.922 1.984 1.00 36.38 110 HIS A N 1
ATOM 815 C CA . HIS A 1 110 ? -17.836 16.029 1.214 1.00 36.38 110 HIS A CA 1
ATOM 816 C C . HIS A 1 110 ? -16.688 17.029 1.025 1.00 36.38 110 HIS A C 1
ATOM 818 O O . HIS A 1 110 ? -16.419 17.857 1.889 1.00 36.38 110 HIS A O 1
ATOM 824 N N . PHE A 1 111 ? -15.937 16.876 -0.062 1.00 40.97 111 PHE A N 1
ATOM 825 C CA . PHE A 1 111 ? -15.111 17.946 -0.585 1.00 40.97 111 PHE A CA 1
ATOM 826 C C . PHE A 1 111 ? -16.080 18.920 -1.249 1.00 40.97 111 PHE A C 1
ATOM 828 O O . PHE A 1 111 ? -16.717 18.584 -2.246 1.00 40.97 111 PHE A O 1
ATOM 835 N N . GLU A 1 112 ? -16.275 20.070 -0.611 1.00 37.41 112 GLU A N 1
ATOM 836 C CA . GLU A 1 112 ? -16.929 21.219 -1.230 1.00 37.41 112 GLU A CA 1
ATOM 837 C C . GLU A 1 112 ? -16.119 21.657 -2.467 1.00 37.41 112 GLU A C 1
ATOM 839 O O . GLU A 1 112 ? -14.887 21.574 -2.459 1.00 37.41 112 GLU A O 1
ATOM 844 N N . GLU A 1 113 ? -16.850 22.035 -3.523 1.00 35.06 113 GLU A N 1
ATOM 845 C CA . GLU A 1 113 ? -16.378 22.484 -4.848 1.00 35.06 113 GLU A CA 1
ATOM 846 C C . GLU A 1 113 ? -15.391 23.664 -4.818 1.00 35.06 113 GLU A C 1
ATOM 848 O O . GLU A 1 113 ? -15.548 24.574 -3.969 1.00 35.06 113 GLU A O 1
#

Radius of gyration: 14.36 Å; Cα contacts (8 Å, |Δi|>4): 208; chains: 1; bounding box: 32×36×39 Å

Nearest PDB structures (foldseek):
  4wfa-assembly1_M  TM=3.252E-01  e=2.047E+00  Staphylococcus aureus subsp. aureus NCTC 8325
  6lir-assembly1_A  TM=2.690E-01  e=2.979E+00  Gallus gallus
  6lir-assembly2_C  TM=2.736E-01  e=5.564E+00  Gallus gallus

Sequence (113 aa):
MLDEQLALNSADPNLALALPHARVARASDIADGDLLLAAVGEDGADYFNAPYTAHPEPFNPSCECGVCCLITAPGEVVVLSNGDPWNACDPWPADDRLLIVPAQRRPDRHFEE

pLDDT: mean 82.69, std 16.13, range [35.06, 97.69]

Mean predicted aligned error: 7.44 Å

Solvent-accessible surface area (backbone atoms only — not comparable to full-atom values): 6656 Å² total; per-residue (Å²): 116,75,63,59,62,54,55,73,32,40,94,55,80,62,50,76,75,28,51,87,58,48,43,80,42,37,51,67,72,60,47,68,54,19,33,42,43,23,46,46,57,96,95,41,73,52,67,44,72,60,62,43,60,28,51,59,43,84,60,54,81,85,44,82,64,72,46,52,69,67,69,76,76,88,74,61,52,34,20,40,20,71,52,57,95,42,92,32,57,45,71,37,53,30,79,45,37,30,34,29,29,50,43,94,64,45,82,79,80,80,74,79,132